Protein AF-A0A382TUJ3-F1 (afdb_monomer)

Radius of gyration: 22.31 Å; Cα contacts (8 Å, |Δi|>4): 118; chains: 1; bounding box: 42×41×53 Å

Sequence (120 aa):
KYLGVSYNTYKKYAKMYGIFEAQRNQNGVLRRGYKYSERTNIEDILEGRHPEYKNLPLLQHRCIRWGYLKNECYNCGIDESRITDQKKPLKLDHLDGNITNHLLQNLRLLCYNCYFLMVG

pLDDT: mean 85.91, std 13.25, range [45.31, 96.44]

Solvent-accessible surface area (backbone atoms only — not comparable to full-atom values): 7469 Å² total; per-residue (Å²): 136,92,78,94,63,56,69,68,60,51,53,54,54,30,50,75,71,66,47,41,75,80,67,46,75,87,82,60,78,75,77,65,69,79,76,69,79,81,79,66,56,65,64,51,32,36,70,44,78,44,49,82,60,76,60,54,74,58,50,46,52,50,34,41,74,74,63,80,38,72,85,37,17,79,83,82,60,57,59,70,52,40,88,89,76,64,51,53,67,62,43,75,44,42,77,84,72,46,83,42,54,46,29,59,92,34,51,46,36,25,29,62,68,56,38,45,74,76,75,95

Nearest PDB structures (foldseek):
  5x1h-assembly4_I  TM=6.071E-01  e=1.824E-01  Legionella pneumophila subsp. pneumophila str. Philadelphia 1
  6ghc-assembly1_A  TM=4.211E-01  e=2.361E-01  Escherichia coli K-12

Foldseek 3Di:
DPPPDDPVVVCVVCVVVVNNVVPPPPPDDPPPPPPPPVPDDLVCQQVLVFLVPQCQVVNVVVCCVVVLAPCAAPPPGDNDADPPPRHAQKGKDFCVNRSSNNHSVRIGIHHPVVCVVPPD

Mean predicted aligned error: 11.42 Å

Secondary structure (DSSP, 8-state):
--SSS-HHHHHHHHHHTT-TTTTS-SS---------STTS-HHHHHTTS-TT---HHHHHHHHHHTTSS-SS-TTT------TTT----EEEEETTS-TT---GGGEEEEEHHHHHHHT-

Organism: NCBI:txid408172

Structure (mmCIF, N/CA/C/O backbone):
data_AF-A0A382TUJ3-F1
#
_entry.id   AF-A0A382TUJ3-F1
#
loop_
_atom_site.group_PDB
_atom_site.id
_atom_site.type_symbol
_atom_site.label_atom_id
_atom_site.label_alt_id
_atom_site.label_comp_id
_atom_site.label_asym_id
_atom_site.label_entity_id
_atom_site.label_seq_id
_atom_site.pdbx_PDB_ins_code
_atom_site.Cartn_x
_atom_site.Cartn_y
_atom_site.Cartn_z
_atom_site.occupancy
_atom_site.B_iso_or_equiv
_atom_site.auth_seq_id
_atom_site.auth_comp_id
_atom_site.auth_asym_id
_atom_site.auth_atom_id
_atom_site.pdbx_PDB_model_num
ATOM 1 N N . LYS A 1 1 ? 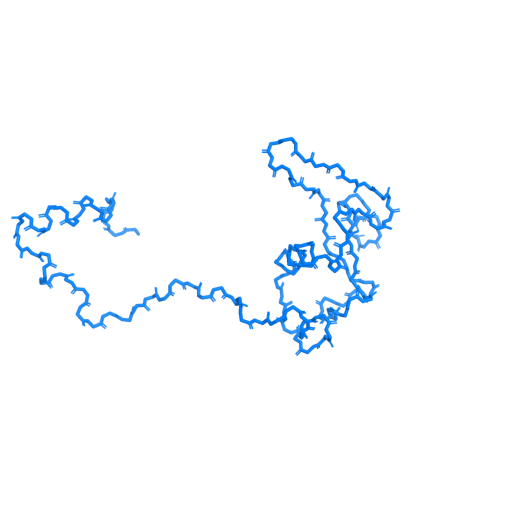26.685 9.585 -11.137 1.00 52.19 1 LYS A N 1
ATOM 2 C CA . LYS A 1 1 ? 26.044 10.771 -11.771 1.00 52.19 1 LYS A CA 1
ATOM 3 C C . LYS A 1 1 ? 27.041 11.281 -12.818 1.00 52.19 1 LYS A C 1
ATOM 5 O O . LYS A 1 1 ? 28.148 11.564 -12.403 1.00 52.19 1 LYS A O 1
ATOM 10 N N . TYR A 1 2 ? 26.738 11.271 -14.126 1.00 64.12 2 TYR A N 1
ATOM 11 C CA . TYR A 1 2 ? 27.780 11.399 -15.175 1.00 64.12 2 TYR A CA 1
ATOM 12 C C . TYR A 1 2 ? 28.082 12.840 -15.642 1.00 64.12 2 TYR A C 1
ATOM 14 O O . TYR A 1 2 ? 29.247 13.181 -15.757 1.00 64.12 2 TYR A O 1
ATOM 22 N N . LEU A 1 3 ? 27.072 13.691 -15.892 1.00 76.94 3 LEU A N 1
ATOM 23 C CA . LEU A 1 3 ? 27.281 15.016 -16.525 1.00 76.94 3 LEU A CA 1
ATOM 24 C C . LEU A 1 3 ? 26.852 16.224 -15.677 1.00 76.94 3 LEU A C 1
ATOM 26 O O . LEU A 1 3 ? 27.063 17.358 -16.085 1.00 76.94 3 LEU A O 1
ATOM 30 N N . GLY A 1 4 ? 26.203 16.015 -14.527 1.00 84.62 4 GLY A N 1
ATOM 31 C CA . GLY A 1 4 ? 25.775 17.105 -13.631 1.00 84.62 4 GLY A CA 1
ATOM 32 C C . GLY A 1 4 ? 24.706 18.064 -14.185 1.00 84.62 4 GLY A C 1
ATOM 33 O O . GLY A 1 4 ? 24.175 18.863 -13.423 1.00 84.62 4 GLY A O 1
ATOM 34 N N . VAL A 1 5 ? 24.341 17.959 -15.465 1.00 85.81 5 VAL A N 1
ATOM 35 C CA . VAL A 1 5 ? 23.369 18.820 -16.153 1.00 85.81 5 VAL A CA 1
ATOM 36 C C . VAL A 1 5 ? 22.114 18.054 -16.566 1.00 85.81 5 VAL A C 1
ATOM 38 O O . VAL A 1 5 ? 22.131 16.831 -16.726 1.00 85.81 5 VAL A O 1
ATOM 41 N N . SER A 1 6 ? 21.012 18.783 -16.761 1.00 85.25 6 SER A N 1
ATOM 42 C CA . S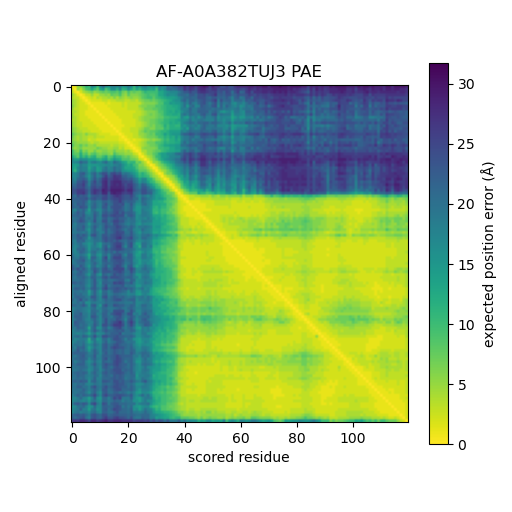ER A 1 6 ? 19.787 18.207 -17.321 1.00 85.25 6 SER A CA 1
ATOM 43 C C . SER A 1 6 ? 20.012 17.742 -18.767 1.00 85.25 6 SER A C 1
ATOM 45 O O . SER A 1 6 ? 20.791 18.344 -19.514 1.00 85.25 6 SER A O 1
ATOM 47 N N . TYR A 1 7 ? 19.293 16.699 -19.194 1.00 84.19 7 TYR A N 1
ATOM 48 C CA . TYR A 1 7 ? 19.383 16.191 -20.567 1.00 84.19 7 TYR A CA 1
ATOM 49 C C . TYR A 1 7 ? 19.033 17.261 -21.612 1.00 84.19 7 TYR A C 1
ATOM 51 O O . TYR A 1 7 ? 19.673 17.333 -22.657 1.00 84.19 7 TYR A O 1
ATOM 59 N N . ASN A 1 8 ? 18.065 18.134 -21.316 1.00 88.25 8 ASN A N 1
ATOM 60 C CA . ASN A 1 8 ? 17.652 19.207 -22.222 1.00 88.25 8 ASN A CA 1
ATOM 61 C C . ASN A 1 8 ? 18.764 20.244 -22.422 1.00 88.25 8 ASN A C 1
ATOM 63 O O . ASN A 1 8 ? 19.011 20.669 -23.552 1.00 88.25 8 ASN A O 1
ATOM 67 N N . THR A 1 9 ? 19.476 20.598 -21.347 1.00 89.00 9 THR A N 1
ATOM 68 C CA . THR A 1 9 ? 20.647 21.482 -21.409 1.00 89.00 9 THR A CA 1
ATOM 69 C C . THR A 1 9 ? 21.744 20.848 -22.261 1.00 89.00 9 THR A C 1
ATOM 71 O O . THR A 1 9 ? 22.206 21.468 -23.215 1.00 89.00 9 THR A O 1
ATOM 74 N N . TYR A 1 10 ? 22.097 19.588 -21.991 1.00 89.88 10 TYR A N 1
ATOM 75 C CA . TYR A 1 10 ? 23.083 18.850 -22.788 1.00 89.88 10 TYR A CA 1
ATOM 76 C C . TYR A 1 10 ? 22.691 18.782 -24.274 1.00 89.88 10 TYR A C 1
ATOM 78 O O . TYR A 1 10 ? 23.486 19.145 -25.136 1.00 89.88 10 TYR A O 1
ATOM 86 N N . LYS A 1 11 ? 21.446 18.400 -24.583 1.00 89.81 11 LYS A N 1
ATOM 87 C CA . LYS A 1 11 ? 20.933 18.265 -25.955 1.00 89.81 11 LYS A CA 1
ATOM 88 C C . LYS A 1 11 ? 21.013 19.572 -26.745 1.00 89.81 11 LYS A C 1
ATOM 90 O O . LYS A 1 11 ? 21.334 19.532 -27.929 1.00 89.81 11 LYS A O 1
ATOM 95 N N . LYS A 1 12 ? 20.736 20.721 -26.114 1.00 92.50 12 LYS A N 1
ATOM 96 C CA . LYS A 1 12 ? 20.845 22.041 -26.757 1.00 92.50 12 LYS A CA 1
ATOM 97 C C . LYS A 1 12 ? 22.278 22.314 -27.222 1.00 92.50 12 LYS A C 1
ATOM 99 O O . LYS A 1 12 ? 22.489 22.606 -28.396 1.00 92.50 12 LYS A O 1
ATOM 104 N N . TYR A 1 13 ? 23.253 22.186 -26.321 1.00 92.12 13 TYR A N 1
ATOM 105 C CA . TYR A 1 13 ? 24.654 22.484 -26.632 1.00 92.12 13 TYR A CA 1
ATOM 106 C C . TYR A 1 13 ? 25.294 21.421 -27.530 1.00 92.12 13 TYR A C 1
ATOM 108 O O . TYR A 1 13 ? 25.987 21.765 -28.479 1.00 92.12 13 TYR A O 1
ATOM 116 N N . ALA A 1 14 ? 25.001 20.137 -27.322 1.00 90.88 14 ALA A N 1
ATOM 117 C CA . ALA A 1 14 ? 25.517 19.064 -28.171 1.00 90.88 14 ALA A CA 1
ATOM 118 C C . ALA A 1 14 ? 25.063 19.197 -29.636 1.00 90.88 14 ALA A C 1
ATOM 120 O O . ALA A 1 14 ? 25.819 18.865 -30.547 1.00 90.88 14 ALA A O 1
ATOM 121 N N . LYS A 1 15 ? 23.844 19.706 -29.879 1.00 92.12 15 LYS A N 1
ATOM 122 C CA . LYS A 1 15 ? 23.370 20.030 -31.234 1.00 92.12 15 LYS A CA 1
ATOM 123 C C . LYS A 1 15 ? 24.085 21.241 -31.824 1.00 92.12 15 LYS A C 1
ATOM 125 O O . LYS A 1 15 ? 24.438 21.207 -32.994 1.00 92.12 15 LYS A O 1
ATOM 130 N N . MET A 1 16 ? 24.315 22.278 -31.017 1.00 92.69 16 MET A N 1
ATOM 131 C CA . MET A 1 16 ? 25.037 23.486 -31.433 1.00 92.69 16 MET A CA 1
ATOM 132 C C . MET A 1 16 ? 26.463 23.170 -31.905 1.00 92.69 16 MET A C 1
ATOM 134 O O . MET A 1 16 ? 26.903 23.721 -32.905 1.00 92.69 16 MET A O 1
ATOM 138 N N . TYR A 1 17 ? 27.149 22.244 -31.231 1.00 92.00 17 TYR A N 1
ATOM 139 C CA . TYR A 1 17 ? 28.501 21.804 -31.595 1.00 92.00 17 TYR A CA 1
ATOM 140 C C . TYR A 1 17 ? 28.538 20.631 -32.593 1.00 92.00 17 TYR A C 1
ATOM 142 O O . TYR A 1 17 ? 29.608 20.095 -32.856 1.00 92.00 17 TYR A O 1
ATOM 150 N N . GLY A 1 18 ? 27.394 20.176 -33.118 1.00 89.56 18 GLY A N 1
ATOM 151 C CA . GLY A 1 18 ? 27.333 19.086 -34.105 1.00 89.56 18 GLY A CA 1
ATOM 152 C C . GLY A 1 18 ? 27.700 17.684 -33.586 1.00 89.56 18 GLY A C 1
ATOM 153 O O . GLY A 1 18 ? 27.659 16.721 -34.342 1.00 89.56 18 GLY A O 1
ATOM 154 N N . ILE A 1 19 ? 28.007 17.531 -32.296 1.00 88.38 19 ILE A N 1
ATOM 155 C CA . ILE A 1 19 ? 28.434 16.258 -31.685 1.00 88.38 19 ILE A CA 1
ATOM 156 C C . ILE A 1 19 ? 27.267 15.347 -31.277 1.00 88.38 19 ILE A C 1
ATOM 158 O O . ILE A 1 19 ? 27.480 14.186 -30.930 1.00 88.38 19 ILE A O 1
ATOM 162 N N . PHE A 1 20 ? 26.031 15.857 -31.298 1.00 87.00 20 PHE A N 1
ATOM 163 C CA . PHE A 1 20 ? 24.866 15.148 -30.762 1.00 87.00 20 PHE A CA 1
ATOM 164 C C . PHE A 1 20 ? 24.621 13.790 -31.427 1.00 87.00 20 PHE A C 1
ATOM 166 O O . PHE A 1 20 ? 24.408 12.812 -30.719 1.00 87.00 20 PHE A O 1
ATOM 173 N N . GLU A 1 21 ? 24.667 13.709 -32.760 1.00 81.94 21 GLU A N 1
ATOM 174 C CA . GLU A 1 21 ? 24.378 12.463 -33.487 1.00 81.94 21 GLU A CA 1
ATOM 175 C C . GLU A 1 21 ? 25.469 11.402 -33.280 1.00 81.94 21 GLU A C 1
ATOM 177 O O . GLU A 1 21 ? 25.154 10.228 -33.099 1.00 81.94 21 GLU A O 1
ATOM 182 N N . ALA A 1 22 ? 26.740 11.814 -33.204 1.00 80.12 22 ALA A N 1
ATOM 183 C CA . ALA A 1 22 ? 27.863 10.917 -32.925 1.00 80.12 22 ALA A CA 1
ATOM 184 C C . ALA A 1 22 ? 27.816 10.342 -31.498 1.00 80.12 22 ALA A C 1
ATOM 186 O O . ALA A 1 22 ? 28.228 9.210 -31.269 1.00 80.12 22 ALA A O 1
ATOM 187 N N . GLN A 1 23 ? 27.282 11.111 -30.544 1.00 77.50 23 GLN A N 1
ATOM 188 C CA . GLN A 1 23 ? 27.135 10.714 -29.141 1.00 77.50 23 GLN A CA 1
ATOM 189 C C . GLN A 1 23 ? 25.7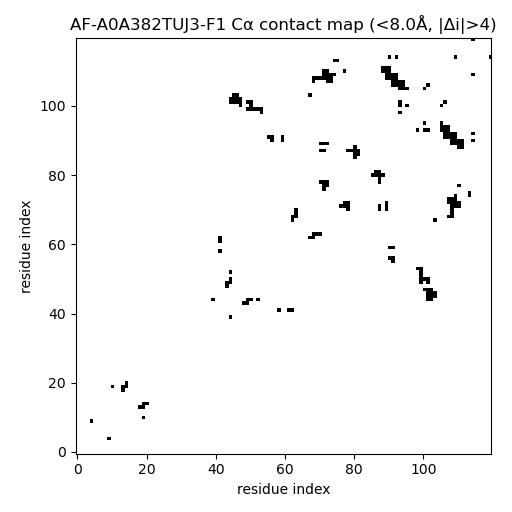76 10.074 -28.821 1.00 77.50 23 GLN A C 1
ATOM 191 O O . GLN A 1 23 ? 25.482 9.788 -27.655 1.00 77.50 23 GLN A O 1
ATOM 196 N N . ARG A 1 24 ? 24.924 9.829 -29.827 1.00 72.31 24 ARG A N 1
ATOM 197 C CA . ARG A 1 24 ? 23.732 9.005 -29.619 1.00 72.31 24 ARG A CA 1
ATOM 198 C C . ARG A 1 24 ? 24.166 7.602 -29.236 1.00 72.31 24 ARG A C 1
ATOM 200 O O . ARG A 1 24 ? 25.152 7.068 -29.728 1.00 72.31 24 ARG A O 1
ATOM 207 N N . ASN A 1 25 ? 23.396 6.991 -28.350 1.00 69.56 25 ASN A N 1
ATOM 208 C CA . ASN A 1 25 ? 23.661 5.633 -27.917 1.00 69.56 25 ASN A CA 1
ATOM 209 C C . ASN A 1 25 ? 23.329 4.669 -29.073 1.00 69.56 25 ASN A C 1
ATOM 211 O O . ASN A 1 25 ? 22.172 4.293 -29.239 1.00 69.56 25 ASN A O 1
ATOM 215 N N . GLN A 1 26 ? 24.319 4.350 -29.912 1.00 66.38 26 GLN A N 1
ATOM 216 C CA . GLN A 1 26 ? 24.142 3.591 -31.160 1.00 66.38 26 GLN A CA 1
ATOM 217 C C . GLN A 1 26 ? 23.755 2.125 -30.909 1.00 66.38 26 GLN A C 1
ATOM 219 O O . GLN A 1 26 ? 22.951 1.582 -31.653 1.00 66.38 26 GLN A O 1
ATOM 224 N N . ASN A 1 27 ? 24.263 1.521 -29.825 1.00 62.19 27 ASN A N 1
ATOM 225 C CA . ASN A 1 27 ? 24.044 0.112 -29.455 1.00 62.19 27 ASN A CA 1
ATOM 226 C C . ASN A 1 27 ? 23.680 -0.082 -27.970 1.00 62.19 27 ASN A C 1
ATOM 228 O O . ASN A 1 27 ? 23.824 -1.167 -27.405 1.00 62.19 27 ASN A O 1
ATOM 232 N N . GLY A 1 28 ? 23.233 0.971 -27.290 1.00 55.28 28 GLY A N 1
ATOM 233 C CA . GLY A 1 28 ? 22.915 0.877 -25.873 1.00 55.28 28 GLY A CA 1
ATOM 234 C C . GLY A 1 28 ? 21.640 0.089 -25.637 1.00 55.28 28 GLY A C 1
ATOM 235 O O . GLY A 1 28 ? 20.567 0.508 -26.070 1.00 55.28 28 GLY A O 1
ATOM 236 N N . VAL A 1 29 ? 21.741 -0.995 -24.864 1.00 61.22 29 VAL A N 1
ATOM 237 C CA . VAL A 1 29 ? 20.595 -1.596 -24.180 1.00 61.22 29 VAL A CA 1
ATOM 238 C C . VAL A 1 29 ? 19.838 -0.448 -23.523 1.00 61.22 29 VAL A C 1
ATOM 240 O O . VAL A 1 29 ? 20.347 0.180 -22.588 1.00 61.22 29 VAL A O 1
ATOM 243 N N . LEU A 1 30 ? 18.646 -0.123 -24.032 1.00 59.81 30 LEU A N 1
ATOM 244 C CA . LEU A 1 30 ? 17.736 0.757 -23.320 1.00 59.81 30 LEU A CA 1
ATOM 245 C C . LEU A 1 30 ? 17.613 0.121 -21.941 1.00 59.81 30 LEU A C 1
ATOM 247 O O . LEU A 1 30 ? 17.052 -0.973 -21.818 1.00 59.81 30 LEU A O 1
ATOM 251 N N . ARG A 1 31 ? 18.146 0.771 -20.900 1.00 56.66 31 ARG A N 1
ATOM 252 C CA . ARG A 1 31 ? 17.682 0.494 -19.547 1.00 56.66 31 ARG A CA 1
ATOM 253 C C . ARG A 1 31 ? 16.230 0.932 -19.574 1.00 56.66 31 ARG A C 1
ATOM 255 O O . ARG A 1 31 ? 15.926 2.086 -19.290 1.00 56.66 31 ARG A O 1
ATOM 262 N N . ARG A 1 32 ? 15.351 0.032 -20.039 1.00 53.53 32 ARG A N 1
ATOM 263 C CA . ARG A 1 32 ? 13.913 0.124 -19.840 1.00 53.53 32 ARG A CA 1
ATOM 264 C C . ARG A 1 32 ? 13.812 0.487 -18.375 1.00 53.53 32 ARG A C 1
ATOM 266 O O . ARG A 1 32 ? 14.303 -0.278 -17.543 1.00 53.53 32 ARG A O 1
ATOM 273 N N . GLY A 1 33 ? 13.309 1.693 -18.094 1.00 49.94 33 GLY A N 1
ATOM 274 C CA . GLY A 1 33 ? 13.008 2.087 -16.726 1.00 49.94 33 GLY A CA 1
ATOM 275 C C . GLY A 1 33 ? 12.323 0.895 -16.084 1.00 49.94 33 GLY A C 1
ATOM 276 O O . GLY A 1 33 ? 11.507 0.266 -16.763 1.00 49.94 33 GLY A O 1
ATOM 277 N N . TYR A 1 34 ? 12.798 0.513 -14.894 1.00 45.31 34 TYR A N 1
ATOM 278 C CA . TYR A 1 34 ? 12.372 -0.675 -14.158 1.00 45.31 34 TYR A CA 1
ATOM 279 C C . TYR A 1 34 ? 10.895 -0.906 -14.453 1.00 45.31 34 TYR A C 1
ATOM 281 O O . TYR A 1 34 ? 10.068 -0.089 -14.048 1.00 45.31 34 TYR A O 1
ATOM 289 N N . LYS A 1 35 ? 10.586 -1.903 -15.301 1.00 46.88 35 LYS A N 1
ATOM 290 C CA . LYS A 1 35 ? 9.202 -2.193 -15.663 1.00 46.88 35 LYS A CA 1
ATOM 291 C C . LYS A 1 35 ? 8.590 -2.644 -14.358 1.00 46.88 35 LYS A C 1
ATOM 293 O O . LYS A 1 35 ? 8.813 -3.776 -13.937 1.00 46.88 35 LYS A O 1
ATOM 298 N N . TYR A 1 36 ? 7.918 -1.712 -13.694 1.00 47.50 36 TYR A N 1
ATOM 299 C CA . TYR A 1 36 ? 7.112 -2.002 -12.536 1.00 47.50 36 TYR A CA 1
ATOM 300 C C . TYR A 1 36 ? 6.245 -3.191 -12.939 1.00 47.50 36 TYR A C 1
ATOM 302 O O . TYR A 1 36 ? 5.780 -3.263 -14.080 1.00 47.50 36 TYR A O 1
ATOM 310 N N . SER A 1 37 ? 6.143 -4.178 -12.061 1.00 51.34 37 SER A N 1
ATOM 311 C CA . SER A 1 37 ? 5.471 -5.461 -12.270 1.00 51.34 37 SER A CA 1
ATOM 312 C C . SER A 1 37 ? 3.948 -5.311 -12.420 1.00 51.34 37 SER A C 1
ATOM 314 O O . SER A 1 37 ? 3.176 -6.118 -11.921 1.00 51.34 37 SER A O 1
ATOM 316 N N . GLU A 1 38 ? 3.501 -4.271 -13.116 1.00 51.44 38 GLU A N 1
ATOM 317 C CA . GLU A 1 38 ? 2.130 -3.862 -13.404 1.00 51.44 38 GLU A CA 1
ATOM 318 C C . GLU A 1 38 ? 1.388 -4.847 -14.321 1.00 51.44 38 GLU A C 1
ATOM 320 O O . GLU A 1 38 ? 0.295 -4.554 -14.785 1.00 51.44 38 GLU A O 1
ATOM 325 N N . ARG A 1 39 ? 1.971 -6.017 -14.605 1.00 58.75 39 ARG A N 1
ATOM 326 C CA . ARG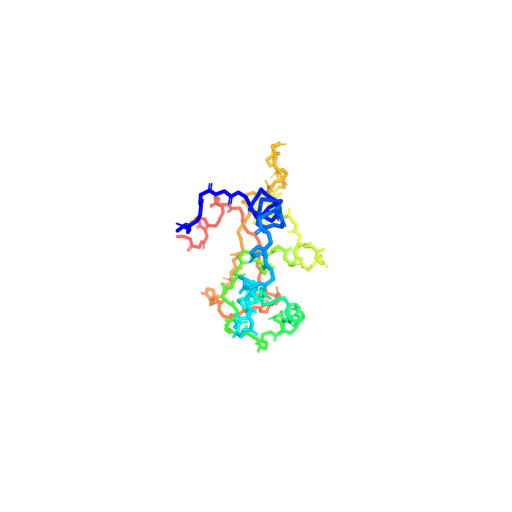 A 1 39 ? 1.366 -7.038 -15.469 1.00 58.75 39 ARG A CA 1
ATOM 327 C C . ARG A 1 39 ? 0.531 -8.063 -14.723 1.00 58.75 39 ARG A C 1
ATOM 329 O O . ARG A 1 39 ? -0.242 -8.757 -15.365 1.00 58.75 39 ARG A O 1
ATOM 336 N N . THR A 1 40 ? 0.707 -8.203 -13.414 1.00 75.62 40 THR A N 1
ATOM 337 C CA . THR A 1 40 ? -0.027 -9.227 -12.673 1.00 75.62 40 THR A CA 1
ATOM 338 C C . THR A 1 40 ? -1.421 -8.704 -12.359 1.00 75.62 40 THR A C 1
ATOM 340 O O . THR A 1 40 ? -1.543 -7.694 -11.652 1.00 75.62 40 THR A O 1
ATOM 343 N N . ASN A 1 41 ? -2.464 -9.348 -12.887 1.00 86.75 41 ASN A N 1
ATOM 344 C CA . ASN A 1 41 ? -3.850 -8.991 -12.582 1.00 86.75 41 ASN A CA 1
ATOM 345 C C . ASN A 1 41 ? -4.080 -9.081 -11.072 1.00 86.75 41 ASN A C 1
ATOM 347 O O . ASN A 1 41 ? -3.501 -9.936 -10.405 1.00 86.75 41 ASN A O 1
ATOM 351 N N . ILE A 1 42 ? -4.880 -8.169 -10.510 1.00 89.56 42 ILE A N 1
ATOM 352 C CA . ILE A 1 42 ? -5.128 -8.213 -9.063 1.00 89.56 42 ILE A CA 1
ATOM 353 C C . ILE A 1 42 ? -5.930 -9.460 -8.703 1.00 89.56 42 ILE A C 1
ATOM 355 O O . ILE A 1 42 ? -5.695 -10.032 -7.653 1.00 89.56 42 ILE A O 1
ATOM 359 N N . GLU A 1 43 ? -6.841 -9.871 -9.585 1.00 91.19 43 GLU A N 1
ATOM 360 C CA . GLU A 1 43 ? -7.715 -11.028 -9.406 1.00 91.19 43 GLU A CA 1
ATOM 361 C C . GLU A 1 43 ? -6.876 -12.293 -9.252 1.00 91.19 43 GLU A C 1
ATOM 363 O O . GLU A 1 43 ? -7.003 -12.976 -8.245 1.00 91.19 43 GLU A O 1
ATOM 368 N N . ASP A 1 44 ? -5.894 -12.512 -10.135 1.00 91.00 44 ASP A N 1
ATOM 369 C CA . ASP A 1 44 ? -4.959 -13.638 -10.017 1.00 91.00 44 ASP A CA 1
ATOM 370 C C . ASP A 1 44 ? -4.183 -13.621 -8.680 1.00 91.00 44 ASP A C 1
ATOM 372 O O . ASP A 1 44 ? -3.916 -14.673 -8.096 1.00 91.00 44 ASP A O 1
ATOM 376 N N . ILE A 1 45 ? -3.826 -12.437 -8.161 1.00 91.62 45 ILE A N 1
ATOM 377 C CA . ILE A 1 45 ? -3.168 -12.305 -6.847 1.00 91.62 45 ILE A CA 1
ATOM 378 C C . ILE A 1 45 ? -4.149 -12.650 -5.719 1.00 91.62 45 ILE A C 1
ATOM 380 O O . ILE A 1 45 ? -3.799 -13.417 -4.826 1.00 91.62 45 ILE A O 1
ATOM 384 N N . LEU A 1 46 ? -5.367 -12.105 -5.767 1.00 92.88 46 LEU A N 1
ATOM 385 C CA . LEU A 1 46 ? -6.415 -12.302 -4.761 1.00 92.88 46 LEU A CA 1
ATOM 386 C C . LEU A 1 46 ? -7.009 -13.716 -4.769 1.00 92.88 46 LEU A C 1
ATOM 388 O O . LEU A 1 46 ? -7.625 -14.120 -3.786 1.00 92.88 46 LEU A O 1
ATOM 392 N N . GLU A 1 47 ? -6.804 -14.471 -5.845 1.00 92.50 47 GLU A N 1
ATOM 393 C CA . GLU A 1 47 ? -7.081 -15.906 -5.946 1.00 92.50 47 GLU A CA 1
ATOM 394 C C . GLU A 1 47 ? -5.913 -16.778 -5.450 1.00 92.50 47 GLU A C 1
ATOM 396 O O . GLU A 1 47 ? -6.018 -18.002 -5.430 1.00 92.50 47 GLU A O 1
ATOM 401 N N . GLY A 1 48 ? -4.790 -16.175 -5.044 1.00 88.75 48 GLY A N 1
ATOM 402 C CA . GLY A 1 48 ? -3.632 -16.892 -4.505 1.00 88.75 48 GLY A CA 1
ATOM 403 C C . GLY A 1 48 ? -2.712 -17.518 -5.559 1.00 88.75 48 GLY A C 1
ATOM 404 O O . GLY A 1 48 ? -1.835 -18.302 -5.204 1.00 88.75 48 GLY A O 1
ATOM 405 N N . ARG A 1 49 ? -2.848 -17.164 -6.846 1.00 88.31 49 ARG A N 1
ATOM 406 C CA . ARG A 1 49 ? -1.997 -17.702 -7.931 1.00 88.31 49 ARG A CA 1
ATOM 407 C C . ARG A 1 49 ? -0.567 -17.148 -7.921 1.00 88.31 49 ARG A C 1
ATOM 409 O O . ARG A 1 49 ? 0.294 -17.684 -8.609 1.00 88.31 49 ARG A O 1
ATOM 416 N N . HIS A 1 50 ? -0.324 -16.086 -7.148 1.00 87.50 50 HIS A N 1
ATOM 417 C CA . HIS A 1 50 ? 0.957 -15.376 -7.064 1.00 87.50 50 HIS A CA 1
ATOM 418 C C . HIS A 1 50 ? 1.476 -15.254 -5.620 1.00 87.50 50 HIS A C 1
ATOM 420 O O . HIS A 1 50 ? 1.525 -14.144 -5.081 1.00 87.50 50 HIS A O 1
ATOM 426 N N . PRO A 1 51 ? 1.889 -16.360 -4.974 1.00 87.12 51 PRO A N 1
ATOM 427 C CA . PRO A 1 51 ? 2.475 -16.330 -3.629 1.00 87.12 51 PRO A CA 1
ATOM 428 C C . PRO A 1 51 ? 3.817 -15.576 -3.566 1.00 87.12 51 PRO A C 1
ATOM 430 O O . PRO A 1 51 ? 4.246 -15.131 -2.503 1.00 87.12 51 PRO A O 1
ATOM 433 N N . GLU A 1 52 ? 4.499 -15.398 -4.701 1.00 86.44 52 GLU A N 1
ATOM 434 C CA . GLU A 1 52 ? 5.740 -14.628 -4.819 1.00 86.44 52 GLU A CA 1
ATOM 435 C C . GLU A 1 52 ? 5.539 -13.102 -4.780 1.00 86.44 52 GLU A C 1
ATOM 437 O O . GLU A 1 52 ? 6.516 -12.343 -4.841 1.00 86.44 52 GLU A O 1
ATOM 442 N N . TYR A 1 53 ? 4.295 -12.626 -4.690 1.00 86.38 53 TYR A N 1
ATOM 443 C CA . TYR A 1 53 ? 3.980 -11.204 -4.706 1.00 86.38 53 TYR A CA 1
ATOM 444 C C . TYR A 1 53 ? 4.363 -10.516 -3.381 1.00 86.38 53 TYR A C 1
ATOM 446 O O . TYR A 1 53 ? 3.611 -10.444 -2.418 1.00 86.38 53 TYR A O 1
ATOM 454 N N . LYS A 1 54 ? 5.558 -9.921 -3.331 1.00 83.94 54 LYS A N 1
ATOM 455 C CA . LYS A 1 54 ? 6.103 -9.332 -2.086 1.00 83.94 54 LYS A CA 1
ATOM 456 C C . LYS A 1 54 ? 5.726 -7.869 -1.831 1.00 83.94 54 LYS A C 1
ATOM 458 O O . LYS A 1 54 ? 5.928 -7.358 -0.732 1.00 83.94 54 LYS A O 1
ATOM 463 N N . ASN A 1 55 ? 5.200 -7.157 -2.828 1.00 89.44 55 ASN A N 1
ATOM 464 C CA . ASN A 1 55 ? 4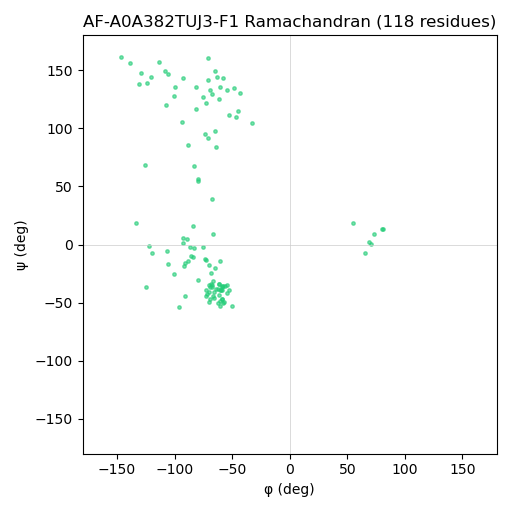.969 -5.710 -2.738 1.00 89.44 55 ASN A CA 1
ATOM 465 C C . ASN A 1 55 ? 3.645 -5.374 -2.026 1.00 89.44 55 ASN A C 1
ATOM 467 O O . ASN A 1 55 ? 2.724 -4.836 -2.643 1.00 89.44 55 ASN A O 1
ATOM 471 N N . LEU A 1 56 ? 3.547 -5.653 -0.722 1.00 90.69 56 LEU A N 1
ATOM 472 C CA . LEU A 1 56 ? 2.323 -5.434 0.068 1.00 90.69 56 LEU A CA 1
ATOM 473 C C . LEU A 1 56 ? 1.768 -3.997 0.001 1.00 90.69 56 LEU A C 1
ATOM 475 O O . LEU A 1 56 ? 0.560 -3.859 -0.192 1.00 90.69 56 LEU A O 1
ATOM 479 N N . PRO A 1 57 ? 2.584 -2.919 0.056 1.00 91.56 57 PRO A N 1
ATOM 480 C CA . PRO A 1 57 ? 2.059 -1.556 -0.077 1.00 91.56 57 PRO A CA 1
ATOM 481 C C . PRO A 1 57 ? 1.389 -1.300 -1.434 1.00 91.56 57 PRO A C 1
ATOM 483 O O . PRO A 1 57 ? 0.401 -0.570 -1.524 1.00 91.56 57 PRO A O 1
ATOM 486 N N . LEU A 1 58 ? 1.905 -1.923 -2.499 1.00 91.12 58 LEU A N 1
ATOM 487 C CA . LEU A 1 58 ? 1.302 -1.838 -3.824 1.00 91.12 58 LEU A CA 1
ATOM 488 C C . LEU A 1 58 ? 0.002 -2.643 -3.886 1.00 91.12 58 LEU A C 1
ATOM 490 O O . LEU A 1 58 ? -0.971 -2.148 -4.449 1.00 91.12 58 LEU A O 1
ATOM 494 N N . LEU A 1 59 ? -0.027 -3.851 -3.308 1.00 92.69 59 LEU A N 1
ATOM 495 C CA . LEU A 1 59 ? -1.253 -4.655 -3.220 1.00 92.69 59 LEU A CA 1
ATOM 496 C C . LEU A 1 59 ? -2.348 -3.886 -2.490 1.00 92.69 59 LEU A C 1
ATOM 498 O O . LEU A 1 59 ? -3.422 -3.704 -3.045 1.00 92.69 59 LEU A O 1
ATOM 502 N N . GLN A 1 60 ? -2.039 -3.344 -1.311 1.00 93.75 60 GLN A N 1
ATOM 503 C CA . GLN A 1 60 ? -2.944 -2.506 -0.527 1.00 93.75 60 GLN A CA 1
ATOM 504 C C . GLN A 1 60 ? -3.552 -1.383 -1.369 1.00 93.75 60 GLN A C 1
ATOM 506 O O . GLN A 1 60 ? -4.771 -1.239 -1.439 1.00 93.75 60 GLN A O 1
ATOM 511 N N . HIS A 1 61 ? -2.707 -0.600 -2.038 1.00 92.44 61 HIS A N 1
ATOM 512 C CA . HIS A 1 61 ? -3.168 0.517 -2.852 1.00 92.44 61 HIS A CA 1
ATOM 513 C C . HIS A 1 61 ? -4.034 0.060 -4.036 1.00 92.44 61 HIS A C 1
ATOM 515 O O . HIS A 1 61 ? -5.028 0.712 -4.352 1.00 92.44 61 HIS A O 1
ATOM 521 N N . ARG A 1 62 ? -3.702 -1.070 -4.675 1.00 92.75 62 ARG A N 1
ATOM 522 C CA . ARG A 1 62 ? -4.520 -1.658 -5.746 1.00 92.75 62 ARG A CA 1
ATOM 523 C C . ARG A 1 62 ? -5.869 -2.160 -5.223 1.00 92.75 62 ARG A C 1
ATOM 525 O O . ARG A 1 62 ? -6.884 -1.855 -5.840 1.00 92.75 62 ARG A O 1
ATOM 532 N N . CYS A 1 63 ? -5.892 -2.853 -4.083 1.00 93.50 63 CYS A N 1
ATOM 533 C CA . CYS A 1 63 ? -7.117 -3.361 -3.464 1.00 93.50 63 CYS A CA 1
ATOM 534 C C . CYS A 1 63 ? -8.072 -2.224 -3.092 1.00 93.50 63 CYS A C 1
ATOM 536 O O . CYS A 1 63 ? -9.260 -2.314 -3.381 1.00 93.50 63 CYS A O 1
ATOM 538 N N . ILE A 1 64 ? -7.548 -1.136 -2.516 1.00 93.75 64 ILE A N 1
ATOM 539 C CA . ILE A 1 64 ? -8.337 0.059 -2.188 1.00 93.75 64 ILE A CA 1
ATOM 540 C C . ILE A 1 64 ? -8.846 0.733 -3.466 1.00 93.75 64 ILE A C 1
ATOM 542 O O . ILE A 1 64 ? -10.020 1.075 -3.565 1.00 93.75 64 ILE A O 1
ATOM 546 N N . ARG A 1 65 ? -7.977 0.906 -4.471 1.00 92.31 65 ARG A N 1
ATOM 547 C CA . ARG A 1 65 ? -8.331 1.582 -5.727 1.00 92.31 65 ARG A CA 1
ATOM 548 C C . ARG A 1 65 ? -9.427 0.852 -6.505 1.00 92.31 65 ARG A C 1
ATOM 550 O O . ARG A 1 65 ? -10.242 1.518 -7.130 1.00 92.31 65 ARG A O 1
ATOM 557 N N . TRP A 1 66 ? -9.412 -0.480 -6.522 1.00 92.06 66 TRP A N 1
ATOM 558 C CA . TRP A 1 66 ? -10.405 -1.290 -7.245 1.00 92.06 66 TRP A CA 1
ATOM 559 C C . TRP A 1 66 ? -11.601 -1.691 -6.365 1.00 92.06 66 TRP A C 1
ATOM 561 O O . TRP A 1 66 ? -12.501 -2.367 -6.847 1.00 92.06 66 TRP A O 1
ATOM 571 N N . GLY A 1 67 ? -11.640 -1.259 -5.099 1.00 92.69 67 GLY A N 1
ATOM 572 C CA . GLY A 1 67 ? -12.788 -1.461 -4.211 1.00 92.69 67 GLY A CA 1
ATOM 573 C C . GLY A 1 67 ? -12.887 -2.846 -3.565 1.00 92.69 67 GLY A C 1
ATOM 574 O O . GLY A 1 67 ? -13.919 -3.162 -2.984 1.00 92.69 67 GLY A O 1
ATOM 575 N N . TYR A 1 68 ? -11.830 -3.662 -3.620 1.00 94.44 68 TYR A N 1
ATOM 576 C CA . TYR A 1 68 ? -11.788 -4.964 -2.941 1.00 94.44 68 TYR A CA 1
ATOM 577 C C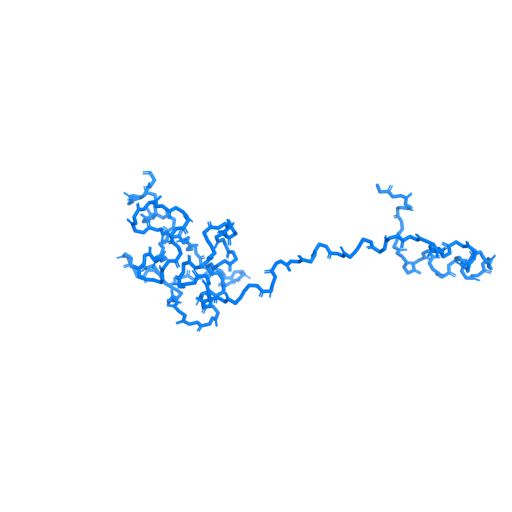 . TYR A 1 68 ? -11.712 -4.832 -1.420 1.00 94.44 68 TYR A C 1
ATOM 579 O O . TYR A 1 68 ? -12.261 -5.656 -0.694 1.00 94.44 68 TYR A O 1
ATOM 587 N N . LEU A 1 69 ? -11.018 -3.799 -0.936 1.00 94.69 69 LEU A N 1
ATOM 588 C CA . LEU A 1 69 ? -10.898 -3.490 0.485 1.00 94.69 69 LEU A CA 1
ATOM 589 C C . LEU A 1 69 ? -11.364 -2.060 0.734 1.00 94.69 69 LEU A C 1
ATOM 591 O O . LEU A 1 69 ? -11.028 -1.146 -0.024 1.00 94.69 69 LEU A O 1
ATOM 595 N N . LYS A 1 70 ? -12.105 -1.860 1.824 1.00 94.06 70 LYS A N 1
ATOM 596 C CA . LYS A 1 70 ? -12.513 -0.521 2.254 1.00 94.06 70 LYS A CA 1
ATOM 597 C C . LYS A 1 70 ? -11.314 0.244 2.796 1.00 94.06 70 LYS A C 1
ATOM 599 O O . LYS A 1 70 ? -10.477 -0.320 3.491 1.00 94.06 70 LYS A O 1
ATOM 604 N N . ASN A 1 71 ? -11.241 1.540 2.512 1.00 94.62 71 ASN A N 1
ATOM 605 C CA . ASN A 1 71 ? -10.150 2.403 2.966 1.00 94.62 71 ASN A CA 1
ATOM 606 C C . ASN A 1 71 ? -10.333 2.838 4.436 1.00 94.62 71 ASN A C 1
ATOM 608 O O . ASN A 1 71 ? -10.367 4.031 4.735 1.00 94.62 71 ASN A O 1
ATOM 612 N N . GLU A 1 72 ? -10.501 1.873 5.334 1.00 95.62 72 GLU A N 1
ATOM 613 C CA . GLU A 1 72 ? -10.732 2.055 6.770 1.00 95.62 72 GLU A CA 1
ATOM 614 C C . GLU A 1 72 ? -10.083 0.907 7.554 1.00 95.62 72 GLU A C 1
ATOM 616 O O . GLU A 1 72 ? -9.752 -0.142 6.995 1.00 95.62 72 GLU A O 1
ATOM 621 N N . CYS A 1 73 ? -9.867 1.099 8.854 1.00 96.38 73 CYS A N 1
ATOM 622 C CA . CYS A 1 73 ? -9.397 0.015 9.713 1.00 96.38 73 CYS A CA 1
ATOM 623 C C . CYS A 1 73 ? -10.533 -0.970 10.015 1.00 96.38 73 CYS A C 1
ATOM 625 O O . CYS A 1 73 ? -11.556 -0.582 10.569 1.00 96.38 73 CYS A O 1
ATOM 627 N N . TYR A 1 74 ? -10.310 -2.258 9.761 1.00 95.81 74 TYR A N 1
ATOM 628 C CA . TYR A 1 74 ? -11.300 -3.320 9.977 1.00 95.81 74 TYR A CA 1
ATOM 629 C C . TYR A 1 74 ? -11.514 -3.656 11.463 1.00 95.81 74 TYR A C 1
ATOM 631 O O . TYR A 1 74 ? -12.465 -4.353 11.795 1.00 95.81 74 TYR A O 1
ATOM 639 N N . ASN A 1 75 ? -10.639 -3.178 12.357 1.00 95.38 75 ASN A N 1
ATOM 640 C CA . ASN A 1 75 ? -10.765 -3.392 13.801 1.00 95.38 75 ASN A CA 1
ATOM 641 C C . ASN A 1 75 ? -11.439 -2.212 14.519 1.00 95.38 75 ASN A C 1
ATOM 643 O O . ASN A 1 75 ? -12.411 -2.402 15.237 1.00 95.38 75 ASN A O 1
ATOM 647 N N . CYS A 1 76 ? -10.926 -0.990 14.340 1.00 95.31 76 CYS A N 1
ATOM 648 C CA . CYS A 1 76 ? -11.423 0.192 15.059 1.00 95.31 76 CYS A CA 1
ATOM 649 C C . CYS A 1 76 ? -12.252 1.162 14.207 1.00 95.31 76 CYS A C 1
ATOM 651 O O . CYS A 1 76 ? -12.742 2.151 14.740 1.00 95.31 76 CYS A O 1
ATOM 653 N N . GLY A 1 77 ? -12.371 0.935 12.896 1.00 95.06 77 GLY A N 1
ATOM 654 C CA . GLY A 1 77 ? -13.152 1.795 12.001 1.00 95.06 77 GLY A CA 1
ATOM 655 C C . GLY A 1 77 ? -12.521 3.151 11.677 1.00 95.06 77 GLY A C 1
ATOM 656 O O . GLY A 1 77 ? -13.186 3.985 11.073 1.00 95.06 77 GLY A O 1
ATOM 657 N N . ILE A 1 78 ? -11.260 3.411 12.057 1.00 93.69 78 ILE A N 1
ATOM 658 C CA . ILE A 1 78 ? -10.636 4.705 11.751 1.00 93.69 78 ILE A CA 1
ATOM 659 C C . ILE A 1 78 ? -10.549 4.927 10.233 1.00 93.69 78 ILE A C 1
ATOM 661 O O . ILE A 1 78 ? -9.986 4.119 9.486 1.00 93.69 78 ILE A O 1
ATOM 665 N N . ASP A 1 79 ? -11.113 6.055 9.815 1.00 94.31 79 ASP A N 1
ATOM 666 C CA . ASP A 1 79 ? -11.203 6.540 8.437 1.00 94.31 79 ASP A CA 1
ATOM 667 C C . ASP A 1 79 ? -10.230 7.707 8.186 1.00 94.31 79 ASP A C 1
ATOM 669 O O . ASP A 1 79 ? -9.917 8.031 7.047 1.00 94.31 79 ASP A O 1
ATOM 673 N N . GLU A 1 80 ? -9.708 8.339 9.230 1.00 92.31 80 GLU A N 1
ATOM 674 C CA . GLU A 1 80 ? -9.077 9.649 9.102 1.00 92.31 80 GLU A CA 1
ATOM 675 C C . GLU A 1 80 ? -7.865 9.667 8.160 1.00 92.31 80 GLU A C 1
ATOM 677 O O . GLU A 1 80 ? -6.974 8.809 8.184 1.00 92.31 80 GLU A O 1
ATOM 682 N N . SER A 1 81 ? -7.829 10.703 7.323 1.00 93.69 81 SER A N 1
ATOM 683 C CA . SER A 1 81 ? -6.751 10.945 6.373 1.00 93.69 81 SER A CA 1
ATOM 684 C C . SER A 1 81 ? -5.894 12.131 6.802 1.00 93.69 81 SER A C 1
ATOM 686 O O . SER A 1 81 ? -6.359 13.085 7.425 1.00 93.69 81 SER A O 1
ATOM 688 N N . ARG A 1 82 ? -4.607 12.087 6.456 1.00 91.69 82 ARG A N 1
ATOM 689 C CA . ARG A 1 82 ? -3.698 13.208 6.692 1.00 91.69 82 ARG A CA 1
ATOM 690 C C . ARG A 1 82 ? -4.087 14.395 5.811 1.00 91.69 82 ARG A C 1
ATOM 692 O O . ARG A 1 82 ? -4.126 14.252 4.596 1.00 91.69 82 ARG A O 1
ATOM 699 N N . ILE A 1 83 ? -4.220 15.580 6.403 1.00 92.06 83 ILE A N 1
ATOM 700 C CA . ILE A 1 83 ? -4.610 16.819 5.702 1.00 92.06 83 ILE A CA 1
ATOM 701 C C . ILE A 1 83 ? -3.672 17.157 4.524 1.00 92.06 83 ILE A C 1
ATOM 703 O O . ILE A 1 83 ? -4.133 17.627 3.491 1.00 92.06 83 ILE A O 1
ATOM 707 N N . THR A 1 84 ? -2.366 16.889 4.641 1.00 93.00 84 THR A N 1
ATOM 708 C CA . THR A 1 84 ? -1.380 17.252 3.604 1.00 93.00 84 THR A CA 1
ATOM 709 C C . THR A 1 84 ? -1.464 16.389 2.344 1.00 93.00 84 THR A C 1
ATOM 711 O O . THR A 1 84 ? -1.413 16.920 1.241 1.00 93.00 84 THR A O 1
ATOM 714 N N . ASP A 1 85 ? -1.595 15.065 2.499 1.00 90.25 85 ASP A N 1
ATOM 715 C CA . ASP A 1 85 ? -1.449 14.096 1.397 1.00 90.25 85 ASP A CA 1
ATOM 716 C C . ASP A 1 85 ? -2.693 13.217 1.184 1.00 90.25 85 ASP A C 1
ATOM 718 O O . ASP A 1 85 ? -2.670 12.323 0.340 1.00 90.25 85 ASP A O 1
ATOM 722 N N . GLN A 1 86 ? -3.735 13.385 2.006 1.00 88.88 86 GLN A N 1
ATOM 723 C CA . GLN A 1 86 ? -4.951 12.553 2.066 1.00 88.88 86 GLN A CA 1
ATOM 724 C C . GLN A 1 86 ? -4.685 11.048 2.267 1.00 88.88 86 GLN A C 1
ATOM 726 O O . GLN A 1 86 ? -5.543 10.196 2.039 1.00 88.88 86 GLN A O 1
ATOM 731 N N . LYS A 1 87 ? -3.484 10.690 2.733 1.00 89.62 87 LYS A N 1
ATOM 732 C CA . LYS A 1 87 ? -3.108 9.305 3.038 1.00 89.62 87 LYS A CA 1
ATOM 733 C C . LYS A 1 87 ? -3.629 8.905 4.412 1.00 89.62 87 LYS A C 1
ATOM 735 O O . LYS A 1 87 ? -3.461 9.652 5.375 1.00 89.62 87 LYS A O 1
ATOM 740 N N . LYS A 1 88 ? -4.195 7.702 4.503 1.00 93.06 88 LYS A N 1
ATOM 741 C CA . LYS A 1 88 ? -4.639 7.095 5.763 1.00 93.06 88 LYS A CA 1
ATOM 742 C C . LYS A 1 88 ? -3.523 6.224 6.362 1.00 93.06 88 LYS A C 1
ATOM 744 O O . LYS A 1 88 ? -2.795 5.581 5.598 1.00 93.06 88 LYS A O 1
ATOM 749 N N . PRO A 1 89 ? -3.352 6.180 7.696 1.00 92.50 89 PRO A N 1
ATOM 750 C CA . PRO A 1 89 ? -2.310 5.399 8.368 1.00 92.50 89 PRO A CA 1
ATOM 751 C C . PRO A 1 89 ? -2.692 3.911 8.476 1.00 92.50 89 PRO A C 1
ATOM 753 O O . PRO A 1 89 ? -2.757 3.357 9.572 1.00 92.50 89 PRO A O 1
ATOM 756 N N . LEU A 1 90 ? -2.984 3.281 7.335 1.00 94.88 90 LEU A N 1
ATOM 757 C CA . LEU A 1 90 ? -3.417 1.887 7.232 1.00 94.88 90 LEU A CA 1
ATOM 758 C C . LEU A 1 90 ? -2.291 1.001 6.693 1.00 94.88 90 LEU A C 1
ATOM 760 O O . LEU A 1 90 ? -1.526 1.417 5.819 1.00 94.88 90 LEU A O 1
ATOM 764 N N . LYS A 1 91 ? -2.246 -0.241 7.164 1.00 94.50 91 LYS A N 1
ATOM 765 C CA . LYS A 1 91 ? -1.324 -1.293 6.744 1.00 94.50 91 LYS A CA 1
ATOM 766 C C . LYS A 1 91 ? -2.108 -2.570 6.445 1.00 94.50 91 LYS A C 1
ATOM 768 O O . LYS A 1 91 ? -3.030 -2.920 7.181 1.00 94.50 91 LYS A O 1
ATOM 773 N N . LEU A 1 92 ? -1.740 -3.243 5.358 1.00 95.12 92 LEU A N 1
ATOM 774 C CA . LEU A 1 92 ? -2.264 -4.560 5.007 1.00 95.12 92 LEU A CA 1
ATOM 775 C C . LEU A 1 92 ? -1.753 -5.621 5.980 1.00 95.12 92 LEU A C 1
ATOM 777 O O . LEU A 1 92 ? -0.555 -5.679 6.265 1.00 95.12 92 LEU A O 1
ATOM 781 N N . ASP A 1 93 ? -2.676 -6.447 6.447 1.00 95.12 93 ASP A N 1
ATOM 782 C CA . ASP A 1 93 ? -2.435 -7.554 7.354 1.00 95.12 93 ASP A CA 1
ATOM 783 C C . ASP A 1 93 ? -3.062 -8.844 6.816 1.00 95.12 93 ASP A C 1
ATOM 785 O O . ASP A 1 93 ? -4.110 -8.808 6.161 1.00 95.12 93 ASP A O 1
ATOM 789 N N . HIS A 1 94 ? -2.409 -9.964 7.116 1.00 95.25 94 HIS A N 1
ATOM 790 C CA . HIS A 1 94 ? -2.815 -11.314 6.739 1.00 95.25 94 HIS A CA 1
ATOM 791 C C . HIS A 1 94 ? -3.325 -12.033 7.986 1.00 95.25 94 HIS A C 1
ATOM 793 O O . HIS A 1 94 ? -2.572 -12.193 8.945 1.00 95.25 94 HIS A O 1
ATOM 799 N N . LEU A 1 95 ? -4.588 -12.466 7.986 1.00 93.69 95 LEU A N 1
ATOM 800 C CA . LEU A 1 95 ? -5.233 -13.077 9.156 1.00 93.69 95 LEU A CA 1
ATOM 801 C C . LEU A 1 95 ? -4.507 -14.337 9.646 1.00 93.69 95 LEU A C 1
ATOM 803 O O . LEU A 1 95 ? -4.453 -14.583 10.848 1.00 93.69 95 LEU A O 1
ATOM 807 N N . ASP A 1 96 ? -3.954 -15.121 8.723 1.00 92.31 96 ASP A N 1
ATOM 808 C CA . ASP A 1 96 ? -3.196 -16.343 9.001 1.00 92.31 96 ASP A CA 1
ATOM 809 C C . ASP A 1 96 ? -1.714 -16.104 9.352 1.00 92.31 96 ASP A C 1
ATOM 811 O O . ASP A 1 96 ? -0.986 -17.056 9.634 1.00 92.31 96 ASP A O 1
ATOM 815 N N . GLY A 1 97 ? -1.240 -14.854 9.308 1.00 89.81 97 GLY A N 1
ATOM 816 C CA . GLY A 1 97 ? 0.169 -14.500 9.494 1.00 89.81 97 GLY A CA 1
ATOM 817 C C . GLY A 1 97 ? 1.092 -14.922 8.341 1.00 89.81 97 GLY A C 1
ATOM 818 O O . GLY A 1 97 ? 2.294 -14.648 8.382 1.00 89.81 97 GLY A O 1
ATOM 819 N N . ASN A 1 98 ? 0.566 -15.553 7.287 1.00 90.00 98 ASN A N 1
ATOM 820 C CA . ASN A 1 98 ? 1.342 -15.974 6.132 1.00 90.00 98 ASN A CA 1
ATOM 821 C C . ASN A 1 98 ? 1.309 -14.902 5.038 1.00 90.00 98 ASN A C 1
ATOM 823 O O . ASN A 1 98 ? 0.364 -14.785 4.259 1.00 90.00 98 ASN A O 1
ATOM 827 N N . ILE A 1 99 ? 2.424 -14.186 4.898 1.00 87.94 99 ILE A N 1
ATOM 828 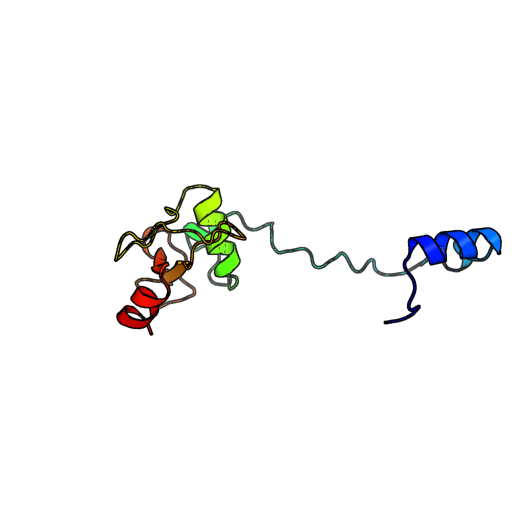C CA . ILE A 1 99 ? 2.585 -13.092 3.930 1.00 87.94 99 ILE A CA 1
ATOM 829 C C . ILE A 1 99 ? 2.425 -13.501 2.458 1.00 87.94 99 ILE A C 1
ATOM 831 O O . ILE A 1 99 ? 2.306 -12.615 1.615 1.00 87.94 99 ILE A O 1
ATOM 835 N N . THR A 1 100 ? 2.441 -14.800 2.140 1.00 89.50 100 THR A N 1
ATOM 836 C CA . THR A 1 100 ? 2.267 -15.325 0.771 1.00 89.50 100 THR A CA 1
ATOM 837 C C . THR A 1 100 ? 0.809 -15.628 0.422 1.00 89.50 100 THR A C 1
ATOM 839 O O . THR A 1 100 ? 0.471 -15.775 -0.752 1.00 89.50 100 THR A O 1
ATOM 842 N N . ASN A 1 101 ? -0.075 -15.705 1.422 1.00 92.62 101 ASN A N 1
ATOM 843 C CA . ASN A 1 101 ? -1.478 -16.036 1.216 1.00 92.62 101 ASN A CA 1
ATOM 844 C C . ASN A 1 101 ? -2.303 -14.773 0.935 1.00 92.62 101 ASN A C 1
ATOM 846 O O . ASN A 1 101 ? -2.901 -14.175 1.826 1.00 92.62 101 ASN A O 1
ATOM 850 N N . HIS A 1 102 ? -2.344 -14.359 -0.327 1.00 93.12 102 HIS A N 1
ATOM 851 C CA . HIS A 1 102 ? -3.035 -13.136 -0.743 1.00 93.12 102 HIS A CA 1
ATOM 852 C C . HIS A 1 102 ? -4.541 -13.299 -0.986 1.00 93.12 102 HIS A C 1
ATOM 854 O O . HIS A 1 102 ? -5.138 -12.413 -1.596 1.00 93.12 102 HIS A O 1
ATOM 860 N N . LEU A 1 103 ? -5.165 -14.387 -0.516 1.00 95.06 103 LEU A N 1
ATOM 861 C CA . LEU A 1 103 ? -6.607 -14.581 -0.658 1.00 95.06 103 LEU 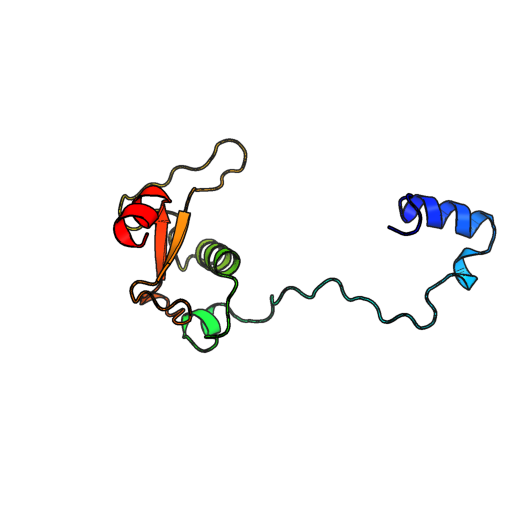A CA 1
ATOM 862 C C . LEU A 1 103 ? -7.377 -13.392 -0.081 1.00 95.06 103 LEU A C 1
ATOM 864 O O . LEU A 1 103 ? -7.112 -12.976 1.043 1.00 95.06 103 LEU A O 1
ATOM 868 N N . LEU A 1 104 ? -8.367 -12.871 -0.813 1.00 93.19 104 LEU A N 1
ATOM 869 C CA . LEU A 1 104 ? -9.123 -11.683 -0.385 1.00 93.19 104 LEU A CA 1
ATOM 870 C C . LEU A 1 104 ? -9.696 -11.818 1.037 1.00 93.19 104 LEU A C 1
ATOM 872 O O . LEU A 1 104 ? -9.664 -10.866 1.807 1.00 93.19 104 LEU A O 1
ATOM 876 N N . GLN A 1 105 ? -10.177 -13.010 1.392 1.00 93.81 105 GLN A N 1
ATOM 877 C CA . GLN A 1 105 ? -10.732 -13.312 2.716 1.00 93.81 105 GLN A CA 1
ATOM 878 C C . GLN A 1 105 ? -9.674 -13.314 3.828 1.00 93.81 105 GLN A C 1
ATOM 880 O O . GLN A 1 105 ? -10.007 -13.105 4.988 1.00 93.81 105 GLN A O 1
ATOM 885 N N . ASN A 1 106 ? -8.409 -13.550 3.475 1.00 94.81 106 ASN A N 1
ATOM 886 C CA . ASN A 1 106 ? -7.275 -13.547 4.393 1.00 94.81 106 ASN A CA 1
ATOM 887 C C . ASN A 1 106 ? -6.685 -12.139 4.595 1.00 94.81 106 ASN A C 1
ATOM 889 O O . ASN A 1 106 ? -5.837 -11.949 5.461 1.00 94.81 106 ASN A O 1
ATOM 893 N N . LEU A 1 107 ? -7.106 -11.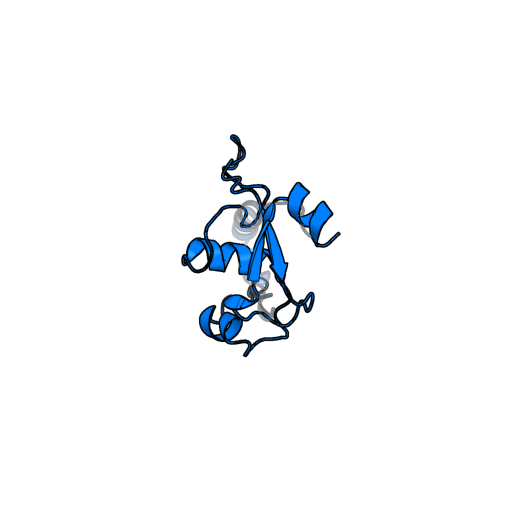146 3.808 1.00 94.88 107 LEU A N 1
ATOM 894 C CA . LEU A 1 107 ? -6.567 -9.790 3.854 1.00 94.88 107 LEU A CA 1
ATOM 895 C C . LEU A 1 107 ? -7.471 -8.853 4.660 1.00 94.88 107 LEU A C 1
ATOM 897 O O . LEU A 1 107 ? -8.681 -8.791 4.448 1.00 94.88 107 LEU A O 1
ATOM 901 N N . ARG A 1 108 ? -6.868 -8.035 5.525 1.00 95.00 108 ARG A N 1
ATOM 902 C CA . ARG A 1 108 ? -7.546 -6.915 6.197 1.00 95.00 108 ARG A CA 1
ATOM 903 C C . ARG A 1 108 ? -6.659 -5.677 6.251 1.00 95.00 108 ARG A C 1
ATOM 905 O O . ARG A 1 108 ? -5.434 -5.771 6.206 1.00 95.00 108 ARG A O 1
ATOM 912 N N . LEU A 1 109 ? -7.275 -4.504 6.373 1.00 96.31 109 LEU A N 1
ATOM 913 C CA . LEU A 1 109 ? -6.554 -3.258 6.633 1.00 96.31 109 LEU A CA 1
ATOM 914 C C . LEU A 1 109 ? -6.657 -2.899 8.109 1.00 96.31 109 LEU A C 1
ATOM 916 O O . LEU A 1 109 ? -7.751 -2.829 8.666 1.00 96.31 109 LEU A O 1
ATOM 920 N N . LEU A 1 110 ? -5.511 -2.651 8.736 1.00 96.44 110 LEU A N 1
ATOM 921 C CA . LEU A 1 110 ? -5.412 -2.211 10.124 1.00 96.44 110 LEU A CA 1
ATOM 922 C C . LEU A 1 110 ? -4.701 -0.864 10.196 1.00 96.44 110 LEU A C 1
ATOM 924 O O . LEU A 1 110 ? -3.764 -0.609 9.443 1.00 96.44 110 LEU A O 1
ATOM 928 N N . CYS A 1 111 ? -5.108 0.003 11.120 1.00 95.50 111 CYS A N 1
ATOM 929 C CA . CYS A 1 111 ? -4.311 1.185 11.433 1.00 95.50 111 CYS A CA 1
ATOM 930 C C . CYS A 1 111 ? -3.029 0.793 12.176 1.00 95.50 111 CYS A C 1
ATOM 932 O O . CYS A 1 111 ? -2.966 -0.286 12.764 1.00 95.50 111 CYS A O 1
ATOM 934 N N . TYR A 1 112 ? -2.016 1.664 12.197 1.00 94.12 112 TYR A N 1
ATOM 935 C CA . TYR A 1 112 ? -0.742 1.344 12.858 1.00 94.12 112 TYR A CA 1
ATOM 936 C C . TYR A 1 112 ? -0.887 0.923 14.327 1.00 94.12 112 TYR A C 1
ATOM 938 O O . TYR A 1 112 ? -0.183 0.017 14.760 1.00 94.12 112 TYR A O 1
ATOM 946 N N . ASN A 1 113 ? -1.838 1.505 15.062 1.00 94.88 113 ASN A N 1
ATOM 947 C CA . ASN A 1 113 ? -2.082 1.141 16.458 1.00 94.88 113 ASN A CA 1
ATOM 948 C C . ASN A 1 113 ? -2.692 -0.264 16.581 1.00 94.88 113 ASN A C 1
ATOM 950 O O . ASN A 1 113 ? -2.193 -1.084 17.342 1.00 94.88 113 ASN A O 1
ATOM 954 N N . CYS A 1 114 ? -3.745 -0.575 15.815 1.00 95.62 114 CYS A N 1
ATOM 955 C CA . CYS A 1 114 ? -4.356 -1.908 15.849 1.00 95.62 114 CYS A CA 1
ATOM 956 C C . CYS A 1 114 ? -3.420 -2.979 15.292 1.00 95.62 114 CYS A C 1
ATOM 958 O O . CYS A 1 114 ? -3.372 -4.077 15.829 1.00 95.62 114 CYS A O 1
ATOM 960 N N . TYR A 1 115 ? -2.648 -2.653 14.257 1.00 95.06 115 TYR A N 1
ATOM 961 C CA . TYR A 1 115 ? -1.625 -3.543 13.725 1.00 95.06 115 TYR A CA 1
ATOM 962 C C . TYR A 1 115 ? -0.593 -3.891 14.803 1.00 95.06 115 TYR A C 1
ATOM 964 O O . TYR A 1 115 ? -0.298 -5.062 15.012 1.00 95.06 115 TYR A O 1
ATOM 972 N N . PHE A 1 116 ? -0.098 -2.888 15.532 1.00 95.12 116 PHE A N 1
ATOM 973 C CA . PHE A 1 116 ? 0.838 -3.098 16.633 1.00 95.12 116 PHE A CA 1
ATOM 974 C C . PHE A 1 116 ? 0.255 -3.974 17.751 1.00 95.12 116 PHE A C 1
ATOM 976 O O . PHE A 1 116 ? 0.962 -4.813 18.277 1.00 95.12 116 PHE A O 1
ATOM 983 N N . LEU A 1 117 ? -1.027 -3.816 18.093 1.00 94.25 117 LEU A N 1
ATOM 984 C CA . LEU A 1 117 ? -1.652 -4.581 19.180 1.00 94.25 117 LEU A CA 1
ATOM 985 C C . LEU A 1 117 ? -2.063 -6.010 18.796 1.00 94.25 117 LEU A C 1
ATOM 987 O O . LEU A 1 117 ? -2.130 -6.872 19.665 1.00 94.25 117 LEU A O 1
ATOM 991 N N . MET A 1 118 ? -2.424 -6.246 17.533 1.00 91.38 118 MET A N 1
ATOM 992 C CA . MET A 1 118 ? -2.990 -7.527 17.087 1.00 91.38 118 MET A CA 1
ATOM 993 C C . MET A 1 118 ? -1.977 -8.434 16.386 1.00 91.38 118 MET A C 1
ATOM 995 O O . MET A 1 118 ? -2.201 -9.639 16.319 1.00 91.38 118 MET A O 1
ATOM 999 N N . VAL A 1 119 ? -0.928 -7.851 15.804 1.00 89.44 119 VAL A N 1
ATOM 1000 C CA . VAL A 1 119 ? 0.036 -8.547 14.934 1.00 89.44 119 VAL A CA 1
ATOM 1001 C C . VAL A 1 119 ? 1.472 -8.363 15.425 1.00 89.44 119 VAL A C 1
ATOM 1003 O O . VAL A 1 119 ? 2.284 -9.268 15.251 1.00 89.44 119 VAL A O 1
ATOM 1006 N N . GLY A 1 120 ? 1.783 -7.169 15.947 1.00 71.00 120 GLY A N 1
ATOM 1007 C CA . GLY A 1 120 ? 3.125 -6.721 16.332 1.00 71.00 120 GLY A CA 1
ATOM 1008 C C . GLY A 1 120 ? 3.679 -7.358 17.595 1.00 71.00 120 GLY A C 1
ATOM 1009 O O . GLY A 1 120 ? 2.886 -7.696 18.499 1.00 71.00 120 GLY A O 1
#